Protein AF-A0A7Y7DKW9-F1 (afdb_monomer_lite)

Sequence (133 aa):
MTDPSQYTPNTSPDTPNTSPAESAAREMRDDLRTKARNTADEIKQRASGFEEEQRGHMADEVSDVSNALRKAAEEMRSGSPQERTMSQIASTLADASDSIRDKDLGEMAGGLSDFARRNPMAYLGGAALLGFA

Radius of gyration: 26.85 Å; chains: 1; bounding box: 53×64×82 Å

pLDDT: mean 84.43, std 15.19, range [45.06, 98.12]

Structure (mmCIF, N/CA/C/O backbone):
data_AF-A0A7Y7DKW9-F1
#
_entry.id   AF-A0A7Y7DKW9-F1
#
loop_
_atom_site.group_PDB
_atom_site.id
_atom_site.type_symbol
_atom_site.label_atom_id
_atom_site.label_alt_id
_atom_site.label_comp_id
_atom_site.label_asym_id
_atom_site.label_entity_id
_atom_site.label_seq_id
_atom_site.pdbx_PDB_ins_code
_atom_site.Cartn_x
_atom_site.Cartn_y
_atom_site.Cartn_z
_atom_site.occupancy
_atom_site.B_iso_or_equiv
_atom_site.auth_seq_id
_atom_site.auth_comp_id
_atom_site.auth_asym_id
_atom_site.auth_atom_id
_atom_site.pdbx_PDB_model_num
ATOM 1 N N . MET A 1 1 ? 34.615 42.009 -62.987 1.00 47.12 1 MET A N 1
ATOM 2 C CA . MET A 1 1 ? 35.037 40.848 -62.182 1.00 47.12 1 MET A CA 1
ATOM 3 C 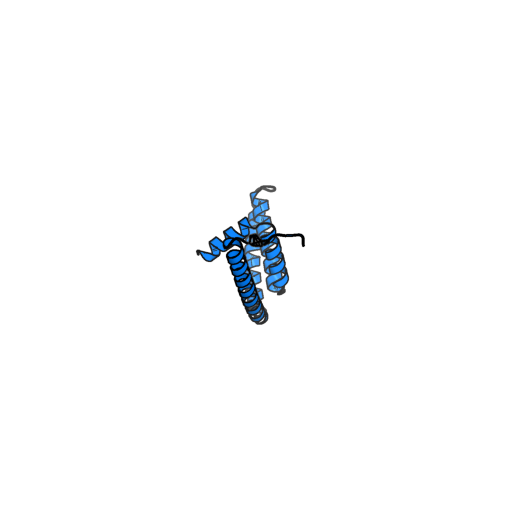C . MET A 1 1 ? 35.548 41.401 -60.848 1.00 47.12 1 MET A C 1
ATOM 5 O O . MET A 1 1 ? 36.748 41.439 -60.654 1.00 47.12 1 MET A O 1
ATOM 9 N N . THR A 1 2 ? 34.791 42.136 -60.019 1.00 45.06 2 THR A N 1
ATOM 10 C CA . THR A 1 2 ? 33.566 41.805 -59.246 1.00 45.06 2 THR A CA 1
ATOM 11 C C . THR A 1 2 ? 33.670 40.501 -58.446 1.00 45.06 2 THR A C 1
ATOM 13 O O . THR A 1 2 ? 33.277 39.473 -58.982 1.00 45.06 2 THR A O 1
ATOM 16 N N . ASP A 1 3 ? 34.219 40.635 -57.220 1.00 47.72 3 ASP A N 1
ATOM 17 C CA . ASP A 1 3 ? 33.673 40.226 -55.893 1.00 47.72 3 ASP A CA 1
ATOM 18 C C . ASP A 1 3 ? 33.362 38.724 -55.633 1.00 47.72 3 ASP A C 1
ATOM 20 O O . ASP A 1 3 ? 33.168 37.985 -56.594 1.00 47.72 3 ASP A O 1
ATOM 24 N N . PRO A 1 4 ? 33.127 38.227 -54.394 1.00 52.84 4 PRO A N 1
ATOM 25 C CA . PRO A 1 4 ? 33.597 38.597 -53.042 1.00 52.84 4 PRO A CA 1
ATOM 26 C C . PRO A 1 4 ? 34.174 37.411 -52.221 1.00 52.84 4 PRO A C 1
ATOM 28 O O . PRO A 1 4 ? 33.995 36.243 -52.547 1.00 52.84 4 PRO A O 1
ATOM 31 N N . SER A 1 5 ? 34.737 37.747 -51.056 1.00 45.81 5 SER A N 1
ATOM 32 C CA . SER A 1 5 ? 34.544 37.048 -49.769 1.00 45.81 5 SER A CA 1
ATOM 33 C C . SER A 1 5 ? 34.810 35.540 -49.680 1.00 45.81 5 SER A C 1
ATOM 35 O O . SER A 1 5 ? 33.928 34.710 -49.892 1.00 45.81 5 SER A O 1
ATOM 37 N N . GLN A 1 6 ? 35.977 35.191 -49.133 1.00 47.53 6 GLN A N 1
ATOM 38 C CA . GLN A 1 6 ? 36.113 33.952 -48.367 1.00 47.53 6 GLN A CA 1
ATOM 39 C C . GLN A 1 6 ? 35.266 34.079 -47.093 1.00 47.53 6 GLN A C 1
ATOM 41 O O . GLN A 1 6 ? 35.708 34.590 -46.065 1.00 47.53 6 GLN A O 1
ATOM 46 N N . TYR A 1 7 ? 34.008 33.661 -47.206 1.00 45.31 7 TYR A N 1
ATOM 47 C CA . TYR A 1 7 ? 33.122 33.368 -46.093 1.00 45.31 7 TYR A CA 1
ATOM 48 C C . TYR A 1 7 ? 33.717 32.174 -45.345 1.00 45.31 7 TYR A C 1
ATOM 50 O O . TYR A 1 7 ? 33.572 31.030 -45.768 1.00 45.31 7 TYR A O 1
ATOM 58 N N . THR A 1 8 ? 34.425 32.426 -44.246 1.00 54.06 8 THR A N 1
ATOM 59 C CA . THR A 1 8 ? 34.647 31.376 -43.255 1.00 54.06 8 THR A CA 1
ATOM 60 C C . THR A 1 8 ? 33.280 31.070 -42.648 1.00 54.06 8 THR A C 1
ATOM 62 O O . THR A 1 8 ? 32.688 31.982 -42.060 1.00 54.06 8 THR A O 1
ATOM 65 N N . PRO A 1 9 ? 32.750 29.843 -42.767 1.00 48.28 9 PRO A N 1
ATOM 66 C CA . PRO A 1 9 ? 31.572 29.481 -42.013 1.00 48.28 9 PRO A CA 1
ATOM 67 C C . PRO A 1 9 ? 31.971 29.543 -40.543 1.00 48.28 9 PRO A C 1
ATOM 69 O O . PRO A 1 9 ? 32.764 28.731 -40.061 1.00 48.28 9 PRO A O 1
ATOM 72 N N . ASN A 1 10 ? 31.446 30.549 -39.844 1.00 46.00 10 ASN A N 1
ATOM 73 C CA . ASN A 1 10 ? 31.343 30.535 -38.399 1.00 46.00 10 ASN A CA 1
ATOM 74 C C . ASN A 1 10 ? 30.507 29.300 -38.069 1.00 46.00 10 ASN A C 1
ATOM 76 O O . ASN A 1 10 ? 29.281 29.332 -38.127 1.00 46.00 10 ASN A O 1
ATOM 80 N N . THR A 1 11 ? 31.181 28.180 -37.833 1.00 48.25 11 THR A N 1
ATOM 81 C CA . THR A 1 11 ? 30.534 26.978 -37.332 1.00 48.25 11 THR A CA 1
ATOM 82 C C . THR A 1 11 ? 30.354 27.250 -35.853 1.00 48.25 11 THR A C 1
ATOM 84 O O . THR A 1 11 ? 31.147 26.816 -35.025 1.00 48.25 11 THR A O 1
ATOM 87 N N . SER A 1 12 ? 29.355 28.072 -35.529 1.00 50.84 12 SER A N 1
ATOM 88 C CA . SER A 1 12 ? 28.727 28.000 -34.224 1.00 50.84 12 SER A CA 1
ATOM 89 C C . SER A 1 12 ? 28.293 26.546 -34.087 1.00 50.84 12 SER A C 1
ATOM 91 O O . SER A 1 12 ? 27.497 26.086 -34.909 1.00 50.84 12 SER A O 1
ATOM 93 N N . PRO A 1 13 ? 28.853 25.769 -33.149 1.00 51.97 13 PRO A N 1
ATOM 94 C CA . PRO A 1 13 ? 28.237 24.507 -32.842 1.00 51.97 13 PRO A CA 1
ATOM 95 C C . PRO A 1 13 ? 26.904 24.881 -32.196 1.00 51.97 13 PRO A C 1
ATOM 97 O O . PRO A 1 13 ? 26.857 25.292 -31.039 1.00 51.97 13 PRO A O 1
ATOM 100 N N . ASP A 1 14 ? 25.822 24.769 -32.964 1.00 50.66 14 ASP A N 1
ATOM 101 C CA . ASP A 1 14 ? 24.492 24.515 -32.424 1.00 50.66 14 ASP A CA 1
ATOM 102 C C . ASP A 1 14 ? 24.564 23.151 -31.732 1.00 50.66 14 ASP A C 1
ATOM 104 O O . ASP A 1 14 ? 24.107 22.127 -32.236 1.00 50.66 14 ASP A O 1
ATOM 108 N N . THR A 1 15 ? 25.237 23.106 -30.582 1.00 52.97 15 THR A N 1
ATOM 109 C CA . THR A 1 15 ? 25.076 22.023 -29.631 1.00 52.97 15 THR A CA 1
ATOM 110 C C . THR A 1 15 ? 23.615 22.072 -29.218 1.00 52.97 15 THR A C 1
ATOM 112 O O . THR A 1 15 ? 23.197 23.078 -28.630 1.00 52.97 15 THR A O 1
ATOM 115 N N . PRO A 1 16 ? 22.821 21.014 -29.468 1.00 55.25 16 PRO A N 1
ATOM 116 C CA . PRO A 1 16 ? 21.621 20.825 -28.685 1.00 55.25 16 PRO A CA 1
ATOM 117 C C . PRO A 1 16 ? 22.136 20.760 -27.251 1.00 55.25 16 PRO A C 1
ATOM 119 O O . PRO A 1 16 ? 22.881 19.846 -26.898 1.00 55.25 16 PRO A O 1
ATOM 122 N N . ASN A 1 17 ? 21.852 21.794 -26.465 1.00 55.34 17 ASN A N 1
ATOM 123 C CA . ASN A 1 17 ? 22.209 21.880 -25.057 1.00 55.34 17 ASN A CA 1
ATOM 124 C C . ASN A 1 17 ? 21.382 20.849 -24.274 1.00 55.34 17 ASN A C 1
ATOM 126 O O . ASN A 1 17 ? 20.554 21.212 -23.453 1.00 55.34 17 ASN A O 1
ATOM 130 N N . THR A 1 18 ? 21.557 19.560 -24.554 1.00 60.84 18 THR A N 1
ATOM 131 C CA . THR A 1 18 ? 21.313 18.513 -23.573 1.00 60.84 18 THR A CA 1
ATOM 132 C C . THR A 1 18 ? 22.594 18.403 -22.783 1.00 60.84 18 THR A C 1
ATOM 134 O O . THR A 1 18 ? 23.607 17.893 -23.264 1.00 60.84 18 THR A O 1
ATOM 137 N N . SER A 1 19 ? 22.565 18.979 -21.590 1.00 73.62 19 SER A N 1
ATOM 138 C CA . SER A 1 19 ? 23.677 18.909 -20.654 1.00 73.62 19 SER A CA 1
ATOM 139 C C . SER A 1 19 ? 24.087 17.438 -20.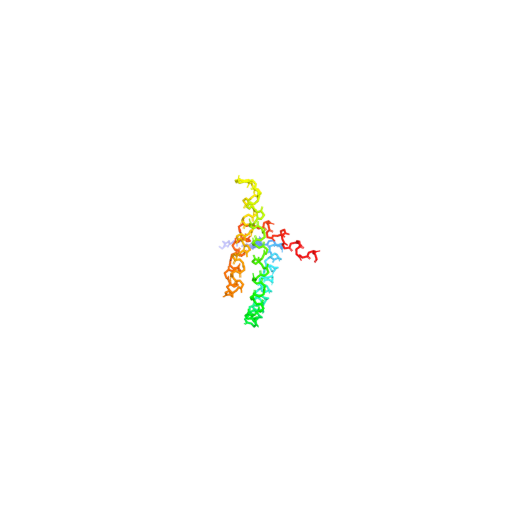442 1.00 73.62 19 SER A C 1
ATOM 141 O O . SER A 1 19 ? 23.220 16.562 -20.448 1.00 73.62 19 SER A O 1
ATOM 143 N N . PRO A 1 20 ? 25.376 17.119 -20.221 1.00 74.62 20 PRO A N 1
ATOM 144 C CA . PRO A 1 20 ? 25.813 15.752 -19.903 1.00 74.62 20 PRO A CA 1
ATOM 145 C C . PRO A 1 20 ? 24.993 15.101 -18.774 1.00 74.62 20 PRO A C 1
ATOM 147 O O . PRO A 1 20 ? 24.780 13.891 -18.766 1.00 74.62 20 PRO A O 1
ATOM 150 N N . ALA A 1 21 ? 24.472 15.927 -17.861 1.00 76.00 21 ALA A N 1
ATOM 151 C CA . ALA A 1 21 ? 23.552 15.535 -16.802 1.00 76.00 21 ALA A CA 1
ATOM 152 C C . ALA A 1 21 ? 22.187 15.037 -17.318 1.00 76.00 21 ALA A C 1
ATOM 154 O O . ALA A 1 21 ? 21.662 14.058 -16.795 1.00 76.00 21 ALA A O 1
ATOM 155 N N . GLU A 1 22 ? 21.608 15.662 -18.344 1.00 80.94 22 GLU A N 1
ATOM 156 C CA . GLU A 1 22 ? 20.347 15.210 -18.945 1.00 80.94 22 GLU A CA 1
ATOM 157 C C . GLU A 1 22 ? 20.509 13.905 -19.717 1.00 80.94 22 GLU A C 1
ATOM 159 O O . GLU A 1 22 ? 19.618 13.060 -19.661 1.00 80.94 22 GLU A O 1
ATOM 164 N N . SER A 1 23 ? 21.635 13.719 -20.407 1.00 83.31 23 SER A N 1
ATOM 165 C CA . SER A 1 23 ? 21.931 12.465 -21.107 1.00 83.31 23 SER A CA 1
ATOM 166 C C . SER A 1 23 ? 22.097 11.311 -20.118 1.00 83.31 23 SER A C 1
ATOM 168 O O . SER A 1 23 ? 21.416 10.296 -20.253 1.00 83.31 23 SER A O 1
ATOM 170 N N . ALA A 1 24 ? 22.890 11.507 -19.058 1.00 81.75 24 ALA A N 1
ATOM 171 C CA . ALA A 1 24 ? 23.055 10.517 -17.994 1.00 81.75 24 ALA A CA 1
ATOM 172 C C . ALA A 1 24 ? 21.730 10.212 -17.269 1.00 81.75 24 ALA A C 1
ATOM 174 O O . ALA A 1 24 ? 21.420 9.059 -16.975 1.00 81.75 24 ALA A O 1
ATOM 175 N N . ALA A 1 25 ? 20.903 11.233 -17.019 1.00 86.38 25 ALA A N 1
ATOM 176 C CA . ALA A 1 25 ? 19.592 11.046 -16.405 1.00 86.38 25 ALA A CA 1
ATOM 177 C C . ALA A 1 25 ? 18.611 10.282 -17.311 1.00 86.38 25 ALA A C 1
ATOM 179 O O . ALA A 1 25 ? 17.771 9.535 -16.805 1.00 86.38 25 ALA A O 1
ATOM 180 N N . ARG A 1 26 ? 18.683 10.467 -18.635 1.00 88.38 26 ARG A N 1
ATOM 181 C CA . ARG A 1 26 ? 17.860 9.730 -19.608 1.00 88.38 26 ARG A CA 1
ATOM 182 C C . ARG A 1 26 ? 18.278 8.268 -19.692 1.00 88.38 26 ARG A C 1
ATOM 184 O O . ARG A 1 26 ? 17.414 7.409 -19.566 1.00 88.38 26 ARG A O 1
ATOM 191 N N . GLU A 1 27 ? 19.574 8.001 -19.810 1.00 88.75 27 GLU A N 1
ATOM 192 C CA . GLU A 1 27 ? 20.123 6.641 -19.856 1.00 88.75 27 GLU A CA 1
ATOM 193 C C . GLU A 1 27 ? 19.766 5.856 -18.587 1.00 88.75 27 GLU A C 1
ATOM 195 O O . GLU A 1 27 ? 19.168 4.785 -18.661 1.00 88.75 27 GLU A O 1
ATOM 200 N N . MET A 1 28 ? 19.968 6.459 -17.410 1.00 88.44 28 MET A N 1
ATOM 201 C CA . MET A 1 28 ? 19.568 5.856 -16.136 1.00 88.44 28 MET A CA 1
ATOM 202 C C . MET A 1 28 ? 18.062 5.560 -16.073 1.00 88.44 28 MET A C 1
ATOM 204 O O . MET A 1 28 ? 17.648 4.525 -15.550 1.00 88.44 28 MET A O 1
ATOM 208 N N . ARG A 1 29 ? 17.214 6.459 -16.591 1.00 90.88 29 ARG A N 1
ATOM 209 C CA . ARG A 1 29 ? 15.760 6.236 -16.639 1.00 90.88 29 ARG A CA 1
ATOM 210 C C . ARG A 1 29 ? 15.387 5.088 -17.571 1.00 90.88 29 ARG A C 1
ATOM 212 O O . ARG A 1 29 ? 14.495 4.317 -17.218 1.00 90.88 29 ARG A O 1
ATOM 219 N N . ASP A 1 30 ? 16.033 4.974 -18.725 1.00 91.88 30 ASP A N 1
ATOM 220 C CA . ASP A 1 30 ? 15.751 3.919 -19.700 1.00 91.88 30 ASP A CA 1
ATOM 221 C C . ASP A 1 30 ? 16.210 2.542 -19.201 1.00 91.88 30 ASP A C 1
ATOM 223 O O . ASP A 1 30 ? 15.453 1.569 -19.308 1.00 91.88 30 ASP A O 1
ATOM 227 N N . ASP A 1 31 ? 17.368 2.470 -18.544 1.00 91.75 31 ASP A N 1
ATOM 228 C CA . ASP A 1 31 ? 17.856 1.257 -17.884 1.00 91.75 31 ASP A CA 1
ATOM 229 C C . ASP A 1 31 ? 16.929 0.814 -16.752 1.00 91.75 31 ASP A C 1
ATOM 231 O O . ASP A 1 31 ? 16.494 -0.343 -16.705 1.00 91.75 31 ASP A O 1
ATOM 235 N N . LEU A 1 32 ? 16.553 1.743 -15.865 1.00 91.19 32 LEU A N 1
ATOM 236 C CA . LEU A 1 32 ? 15.601 1.472 -14.787 1.00 91.19 32 LEU A CA 1
ATOM 237 C C . LEU A 1 32 ? 14.260 0.992 -15.338 1.00 91.19 32 LEU A C 1
ATOM 239 O O . LEU A 1 32 ? 13.679 0.046 -14.807 1.00 91.19 32 LEU A O 1
ATOM 243 N N . ARG A 1 33 ? 13.768 1.605 -16.419 1.00 90.81 33 ARG A N 1
ATOM 244 C CA . ARG A 1 33 ? 12.501 1.222 -17.048 1.00 90.81 33 ARG A CA 1
ATOM 245 C C . ARG A 1 33 ? 12.570 -0.171 -17.663 1.00 90.81 33 ARG A C 1
ATOM 247 O O . ARG A 1 33 ? 11.607 -0.927 -17.549 1.00 90.81 33 ARG A O 1
ATOM 254 N N . THR A 1 34 ? 13.678 -0.512 -18.310 1.00 92.94 34 THR A N 1
ATOM 255 C CA . THR A 1 34 ? 13.890 -1.837 -18.906 1.00 92.94 34 THR A CA 1
ATOM 256 C C . THR A 1 34 ? 13.990 -2.907 -17.825 1.00 92.94 34 THR A C 1
ATOM 258 O O . THR A 1 34 ? 13.273 -3.905 -17.882 1.00 92.94 34 THR A O 1
ATOM 261 N N . LYS A 1 35 ? 14.787 -2.660 -16.781 1.00 92.38 35 LYS A N 1
ATOM 262 C CA . LYS A 1 35 ? 14.905 -3.562 -15.631 1.00 92.38 35 LYS A CA 1
ATOM 263 C C . LYS A 1 35 ? 13.564 -3.756 -14.923 1.00 92.38 35 LYS A C 1
ATOM 265 O O . LYS A 1 35 ? 13.181 -4.890 -14.663 1.00 92.38 35 LYS A O 1
ATOM 270 N N . ALA A 1 36 ? 12.821 -2.674 -14.685 1.00 89.25 36 ALA A N 1
ATOM 271 C CA . ALA A 1 36 ? 11.506 -2.731 -14.052 1.00 89.25 36 ALA A CA 1
ATOM 272 C C . ALA A 1 36 ? 10.501 -3.570 -14.855 1.00 89.25 36 ALA A C 1
ATOM 274 O O . ALA A 1 36 ? 9.762 -4.348 -14.260 1.00 89.25 36 ALA A O 1
ATOM 275 N N . ARG A 1 37 ? 10.487 -3.452 -16.191 1.00 90.00 37 ARG A N 1
ATOM 276 C CA . ARG A 1 37 ? 9.635 -4.287 -17.056 1.00 90.00 37 ARG A CA 1
ATOM 277 C C . ARG A 1 37 ? 9.990 -5.766 -16.943 1.00 90.00 37 ARG A C 1
ATOM 279 O O . ARG A 1 37 ? 9.105 -6.564 -16.671 1.00 90.00 37 ARG A O 1
ATOM 286 N N . ASN A 1 38 ? 11.273 -6.106 -17.069 1.00 92.12 38 ASN A N 1
ATOM 287 C CA . ASN A 1 38 ? 11.729 -7.495 -16.976 1.00 92.12 38 ASN A CA 1
ATOM 288 C C . ASN A 1 38 ? 11.368 -8.116 -15.617 1.00 92.12 38 ASN A C 1
ATOM 290 O O . ASN A 1 38 ? 10.854 -9.229 -15.558 1.00 92.12 38 ASN A O 1
ATOM 294 N N . THR A 1 39 ? 11.577 -7.374 -14.524 1.00 90.88 39 THR A N 1
ATOM 295 C CA . THR A 1 39 ? 11.179 -7.807 -13.178 1.00 90.88 39 THR A CA 1
ATOM 296 C C . THR A 1 39 ? 9.661 -7.951 -13.047 1.00 90.88 39 THR A C 1
ATOM 298 O O . THR A 1 39 ? 9.190 -8.923 -12.462 1.00 90.88 39 THR A O 1
ATOM 301 N N . ALA A 1 40 ? 8.876 -7.020 -13.597 1.00 86.38 40 ALA A N 1
ATOM 302 C CA . ALA A 1 40 ? 7.418 -7.107 -13.565 1.00 86.38 40 ALA A CA 1
ATOM 303 C C . ALA A 1 40 ? 6.897 -8.343 -14.320 1.00 86.38 40 ALA A C 1
ATOM 305 O O . ALA A 1 40 ? 5.995 -9.023 -13.827 1.00 86.38 40 ALA A O 1
ATOM 306 N N . ASP A 1 41 ? 7.485 -8.669 -15.472 1.00 87.50 41 ASP A N 1
ATOM 307 C CA . ASP A 1 41 ? 7.128 -9.859 -16.249 1.00 87.50 41 ASP A CA 1
ATOM 308 C C . ASP A 1 41 ? 7.466 -11.157 -15.495 1.00 87.50 41 ASP A C 1
ATOM 310 O O . ASP A 1 41 ? 6.651 -12.081 -15.462 1.00 87.50 41 ASP A O 1
ATOM 314 N N . GLU A 1 42 ? 8.618 -11.214 -14.821 1.00 87.62 42 GLU A N 1
ATOM 315 C CA . GLU A 1 42 ? 9.011 -12.347 -13.972 1.00 87.62 42 GLU A CA 1
ATOM 316 C C . GLU A 1 42 ? 8.038 -12.548 -12.799 1.00 87.62 42 GLU A C 1
ATOM 318 O O . GLU A 1 42 ? 7.578 -13.664 -12.543 1.00 87.62 42 GLU A O 1
ATOM 323 N N . ILE A 1 43 ? 7.671 -11.463 -12.111 1.00 84.44 43 ILE A N 1
ATOM 324 C CA . ILE A 1 43 ? 6.691 -11.499 -11.017 1.00 84.44 43 ILE A CA 1
ATOM 325 C C . ILE A 1 43 ? 5.340 -11.993 -11.534 1.00 84.44 43 ILE A C 1
ATOM 327 O O . ILE A 1 43 ? 4.722 -12.851 -10.905 1.00 84.44 43 ILE A O 1
ATOM 331 N N . LYS A 1 44 ? 4.893 -11.510 -12.699 1.00 82.62 44 LYS A N 1
ATOM 332 C CA . LYS A 1 44 ? 3.624 -11.927 -13.307 1.00 82.62 44 LYS A CA 1
ATOM 333 C C . LYS A 1 44 ? 3.598 -13.427 -13.617 1.00 82.62 44 LYS A C 1
ATOM 335 O O . LYS A 1 44 ? 2.576 -14.072 -13.386 1.00 82.62 44 LYS A O 1
ATOM 340 N N . GLN A 1 45 ? 4.711 -13.989 -14.093 1.00 83.31 45 GLN A N 1
ATOM 341 C CA . GLN A 1 45 ? 4.847 -15.431 -14.341 1.00 83.31 45 GLN A CA 1
ATOM 342 C C . GLN A 1 45 ? 4.871 -16.266 -13.055 1.00 83.31 45 GLN A C 1
ATOM 344 O O . GLN A 1 45 ? 4.386 -17.392 -13.052 1.00 83.31 45 GLN A O 1
ATOM 349 N N . ARG A 1 46 ? 5.419 -15.742 -11.954 1.00 80.31 46 ARG A N 1
ATOM 350 C CA . ARG A 1 46 ? 5.396 -16.435 -10.654 1.00 80.31 46 ARG A CA 1
ATOM 351 C C . ARG A 1 46 ? 4.024 -16.359 -9.991 1.00 80.31 46 ARG A C 1
ATOM 353 O O . ARG A 1 46 ? 3.543 -17.352 -9.456 1.00 80.31 46 ARG A O 1
ATOM 360 N N . ALA A 1 47 ? 3.374 -15.201 -10.066 1.00 77.81 47 ALA A N 1
ATOM 361 C CA . ALA A 1 47 ? 2.064 -14.962 -9.469 1.00 77.81 47 ALA A CA 1
ATOM 362 C C . ALA A 1 47 ? 0.960 -15.836 -10.085 1.00 77.81 47 ALA A C 1
ATOM 364 O O . ALA A 1 47 ? 0.024 -16.231 -9.383 1.00 77.81 47 ALA A O 1
ATOM 365 N N . SER A 1 48 ? 1.069 -16.183 -11.373 1.00 75.44 48 SER A N 1
ATOM 366 C CA . SER A 1 48 ? 0.145 -17.123 -12.017 1.00 75.44 48 SER A CA 1
ATOM 367 C C . SER A 1 48 ? 0.236 -18.538 -11.430 1.00 75.44 48 SER A C 1
ATOM 369 O O . SER A 1 48 ? -0.786 -19.218 -11.374 1.00 75.44 48 SER A O 1
ATOM 371 N N . GLY A 1 49 ? 1.413 -18.943 -10.937 1.00 73.38 49 GLY A N 1
ATOM 372 C CA . GLY A 1 49 ? 1.657 -20.224 -10.264 1.00 73.38 49 GLY A CA 1
ATOM 373 C C . GLY A 1 49 ? 1.335 -20.246 -8.767 1.00 73.38 49 GLY A C 1
ATOM 374 O O . GLY A 1 49 ? 1.469 -21.289 -8.140 1.00 73.38 49 GLY A O 1
ATOM 375 N N . PHE A 1 50 ? 0.914 -19.121 -8.183 1.00 80.38 50 PHE A N 1
ATOM 376 C CA . PHE A 1 50 ? 0.521 -19.063 -6.775 1.00 80.38 50 PHE A CA 1
ATOM 377 C C . PHE A 1 50 ? -0.809 -19.826 -6.575 1.00 80.38 50 PHE A C 1
ATOM 379 O O . PHE A 1 50 ? -1.731 -19.708 -7.393 1.00 80.38 50 PHE A O 1
ATOM 386 N N . GLU A 1 51 ? -0.918 -20.650 -5.539 1.00 85.00 51 GLU A N 1
ATOM 387 C CA . GLU A 1 51 ? -2.061 -21.559 -5.333 1.00 85.00 51 GLU A CA 1
ATOM 388 C C . GLU A 1 51 ? -3.238 -20.852 -4.641 1.00 85.00 51 GLU A C 1
ATOM 390 O O . GLU A 1 51 ? -3.055 -19.830 -3.985 1.00 85.00 51 GLU A O 1
ATOM 395 N N . GLU A 1 52 ? -4.464 -21.357 -4.808 1.00 85.50 52 GLU A N 1
ATOM 396 C CA . GLU A 1 52 ? -5.673 -20.776 -4.188 1.00 85.50 52 GLU A CA 1
ATOM 397 C C . GLU A 1 52 ? -5.612 -20.805 -2.655 1.00 85.50 52 GLU A C 1
ATOM 399 O O . GLU A 1 52 ? -5.909 -19.803 -2.012 1.00 85.50 52 GLU A O 1
ATOM 404 N N . GLU A 1 53 ? -5.126 -21.904 -2.076 1.00 88.75 53 GLU A N 1
ATOM 405 C CA . GLU A 1 53 ? -4.974 -22.068 -0.626 1.00 88.75 53 GLU A CA 1
ATOM 406 C C . GLU A 1 53 ? -4.000 -21.037 -0.035 1.00 88.75 53 GLU A C 1
ATOM 408 O O . GLU A 1 53 ? -4.324 -20.349 0.932 1.00 88.75 53 GLU A O 1
ATOM 413 N N . GLN A 1 54 ? -2.843 -20.837 -0.676 1.00 90.12 54 GLN A N 1
ATOM 414 C CA . GLN A 1 54 ? -1.854 -19.844 -0.240 1.00 90.12 54 GLN A CA 1
ATOM 415 C C . GLN A 1 54 ? -2.408 -18.414 -0.310 1.00 90.12 54 GLN A C 1
ATOM 417 O O . GLN A 1 54 ? -2.128 -17.602 0.570 1.00 90.12 54 GLN A O 1
ATOM 422 N N . ARG A 1 55 ? -3.228 -18.099 -1.325 1.00 89.06 55 ARG A N 1
ATOM 423 C CA . ARG A 1 55 ? -3.927 -16.804 -1.405 1.00 89.06 55 ARG A CA 1
ATOM 424 C C . ARG A 1 55 ? -4.941 -16.645 -0.290 1.00 89.06 55 ARG A C 1
ATOM 426 O O . ARG A 1 55 ? -4.958 -15.591 0.333 1.00 89.06 55 ARG A O 1
ATOM 433 N N . GLY A 1 56 ? -5.751 -17.674 -0.047 1.00 92.12 56 GLY A N 1
ATOM 434 C CA . GLY A 1 56 ? -6.764 -17.678 1.005 1.00 92.12 56 GLY A CA 1
ATOM 435 C C . GLY A 1 56 ? -6.151 -17.372 2.366 1.00 92.12 56 GLY A C 1
ATOM 436 O O . GLY A 1 56 ? -6.565 -16.416 3.010 1.00 92.12 56 GLY A O 1
ATOM 437 N N . HIS A 1 57 ? -5.082 -18.084 2.733 1.00 94.25 57 HIS A N 1
ATOM 438 C CA . HIS A 1 57 ? -4.374 -17.844 3.990 1.00 94.25 57 HIS A CA 1
ATOM 439 C C . HIS A 1 57 ? -3.862 -16.406 4.125 1.00 94.25 57 HIS A C 1
ATOM 441 O O . HIS A 1 57 ? -4.074 -15.775 5.156 1.00 94.25 57 HIS A O 1
ATOM 447 N N . MET A 1 58 ? -3.232 -15.859 3.082 1.00 92.69 58 MET A N 1
ATOM 448 C CA . MET A 1 58 ? -2.730 -14.481 3.131 1.00 92.69 58 MET A CA 1
ATOM 449 C C . MET A 1 58 ? -3.855 -13.446 3.176 1.00 92.69 58 MET A C 1
ATOM 451 O O . MET A 1 58 ? -3.757 -12.455 3.897 1.00 92.69 58 MET A O 1
ATOM 455 N N . ALA A 1 59 ? -4.931 -13.665 2.421 1.00 94.88 59 ALA A N 1
ATOM 456 C CA . ALA A 1 59 ? -6.101 -12.800 2.456 1.00 94.88 59 ALA A CA 1
ATOM 457 C C . ALA A 1 59 ? -6.751 -12.804 3.848 1.00 94.88 59 ALA A C 1
ATOM 459 O O . ALA A 1 59 ? -7.138 -11.750 4.345 1.00 94.88 59 ALA A O 1
ATOM 460 N N . ASP A 1 60 ? -6.821 -13.961 4.503 1.00 96.31 60 ASP A N 1
ATOM 461 C CA . ASP A 1 60 ? -7.400 -14.092 5.840 1.00 96.31 60 ASP A CA 1
ATOM 462 C C . ASP A 1 60 ? -6.547 -13.385 6.900 1.00 96.31 60 ASP A C 1
ATOM 464 O O . ASP A 1 60 ? -7.089 -12.615 7.690 1.00 96.31 60 ASP A O 1
ATOM 468 N N . GLU A 1 61 ? -5.216 -13.518 6.858 1.00 97.25 61 GLU A N 1
ATOM 469 C CA . GLU A 1 61 ? -4.319 -12.769 7.752 1.00 97.25 61 GLU A CA 1
ATOM 470 C C . GLU A 1 61 ? -4.505 -11.249 7.612 1.00 97.25 61 GLU A C 1
ATOM 472 O O . GLU A 1 61 ? -4.607 -10.521 8.604 1.00 97.25 61 GLU A O 1
ATOM 477 N N . VAL A 1 62 ? -4.588 -10.751 6.374 1.00 96.69 62 VAL A N 1
ATOM 478 C CA . VAL A 1 62 ? -4.812 -9.323 6.107 1.00 96.69 62 VAL A CA 1
ATOM 479 C C . VAL A 1 62 ? -6.210 -8.890 6.568 1.00 96.69 62 VAL A C 1
ATOM 481 O O . VAL A 1 62 ? -6.359 -7.809 7.150 1.00 96.69 62 VAL A O 1
ATOM 484 N N . SER A 1 63 ? -7.228 -9.729 6.360 1.00 97.44 63 SER A N 1
ATOM 485 C CA . SER A 1 63 ? -8.594 -9.476 6.826 1.00 97.44 63 SER A CA 1
ATOM 486 C C . SER A 1 63 ? -8.695 -9.467 8.353 1.00 97.44 63 SER A C 1
ATOM 488 O O . SER A 1 63 ? -9.474 -8.697 8.912 1.00 97.44 63 SER A O 1
ATOM 490 N N . ASP A 1 64 ? -7.926 -10.287 9.060 1.00 98.12 64 ASP A N 1
ATOM 491 C CA . ASP A 1 64 ? -7.921 -10.298 10.522 1.00 98.12 64 ASP A CA 1
ATOM 492 C C . ASP A 1 64 ? -7.343 -9.000 11.084 1.00 98.12 64 ASP A C 1
ATOM 494 O O . ASP A 1 64 ? -7.908 -8.406 12.011 1.00 98.12 64 ASP A O 1
ATOM 498 N N . VAL A 1 65 ? -6.265 -8.499 10.473 1.00 98.12 65 VAL A N 1
ATOM 499 C CA . VAL A 1 65 ? -5.712 -7.186 10.813 1.00 98.12 65 VAL A CA 1
ATOM 500 C C . VAL A 1 65 ? -6.734 -6.089 10.516 1.00 98.12 65 VAL A C 1
ATOM 502 O O . VAL A 1 65 ? -6.980 -5.246 11.378 1.00 98.12 65 VAL A O 1
ATOM 505 N N . SER A 1 66 ? -7.375 -6.102 9.343 1.00 98.00 66 SER A N 1
ATOM 506 C CA . SER A 1 66 ? -8.382 -5.094 8.982 1.00 98.00 66 SER A CA 1
ATOM 507 C C . SER A 1 66 ? -9.545 -5.064 9.984 1.00 98.00 66 SER A C 1
ATOM 509 O O . SER A 1 66 ? -9.924 -3.992 10.464 1.00 98.00 66 SER A O 1
ATOM 511 N N . ASN A 1 67 ? -10.035 -6.237 10.391 1.00 98.12 67 ASN A N 1
ATOM 512 C CA . ASN A 1 67 ? -11.083 -6.399 11.393 1.00 98.12 67 ASN A CA 1
ATOM 513 C C . ASN A 1 67 ? -10.648 -5.887 12.771 1.00 98.12 67 ASN A C 1
ATOM 515 O O . ASN A 1 67 ? -11.423 -5.212 13.453 1.00 98.12 67 ASN A O 1
ATOM 519 N N . ALA A 1 68 ? -9.414 -6.172 13.193 1.00 98.12 68 ALA A N 1
ATOM 520 C CA . ALA A 1 68 ? -8.874 -5.668 14.453 1.00 98.12 68 ALA A CA 1
ATOM 521 C C . ALA A 1 68 ? -8.767 -4.134 14.454 1.00 98.12 68 ALA A C 1
ATOM 523 O O . ALA A 1 68 ? -9.152 -3.490 15.431 1.00 98.12 68 ALA A O 1
ATOM 524 N N . LEU A 1 69 ? -8.306 -3.537 13.350 1.00 97.81 69 LEU A N 1
ATOM 525 C CA . LEU A 1 69 ? -8.229 -2.083 13.210 1.00 97.81 69 LEU A CA 1
ATOM 526 C C . LEU A 1 69 ? -9.619 -1.437 13.171 1.00 97.81 69 LEU A C 1
ATOM 528 O O . LEU A 1 69 ? -9.818 -0.403 13.806 1.00 97.81 69 LEU A O 1
ATOM 532 N N . ARG A 1 70 ? -10.591 -2.044 12.476 1.00 96.62 70 ARG A N 1
ATOM 533 C CA . ARG A 1 70 ? -11.984 -1.571 12.451 1.00 96.62 70 ARG A CA 1
ATOM 534 C C . ARG A 1 70 ? -12.572 -1.548 13.861 1.00 96.62 70 ARG A C 1
ATOM 536 O O . ARG A 1 70 ? -13.062 -0.505 14.277 1.00 96.62 70 ARG A O 1
ATOM 543 N N . LYS A 1 71 ? -12.438 -2.643 14.617 1.00 97.31 71 LYS A N 1
ATOM 544 C CA . LYS A 1 71 ? -12.874 -2.714 16.022 1.00 97.31 71 LYS A CA 1
ATOM 545 C C . LYS A 1 71 ? -12.196 -1.646 16.876 1.00 97.31 71 LYS A C 1
ATOM 547 O O . LYS A 1 71 ? -12.854 -0.941 17.627 1.00 97.31 71 LYS A O 1
ATOM 552 N N . ALA A 1 72 ? -10.883 -1.473 16.728 1.00 96.50 72 ALA A N 1
ATOM 553 C CA . ALA A 1 72 ? -10.160 -0.429 17.448 1.00 96.50 72 ALA A CA 1
ATOM 554 C C . ALA A 1 72 ? -10.660 0.983 17.097 1.00 96.50 72 ALA A C 1
ATOM 556 O O . ALA A 1 72 ? -10.697 1.843 17.972 1.00 96.50 72 ALA A O 1
ATOM 557 N N . ALA A 1 73 ? -11.051 1.231 15.843 1.00 96.56 73 ALA A N 1
ATOM 558 C CA . ALA A 1 73 ? -11.653 2.495 15.432 1.00 96.56 73 ALA A CA 1
ATOM 559 C C . ALA A 1 73 ? -13.039 2.702 16.062 1.00 96.56 73 ALA A C 1
ATOM 561 O O . ALA A 1 73 ? -13.324 3.797 16.534 1.00 96.56 73 ALA A O 1
ATOM 562 N N . GLU A 1 74 ? -13.868 1.658 16.114 1.00 95.12 74 GLU A N 1
ATOM 563 C CA . GLU A 1 74 ? -15.204 1.689 16.731 1.00 95.12 74 GLU A CA 1
ATOM 564 C C . GLU A 1 74 ? -15.152 1.982 18.240 1.00 95.12 74 GLU A C 1
ATOM 566 O O . GLU A 1 74 ? -16.036 2.652 18.768 1.00 95.12 74 GLU A O 1
ATOM 571 N N . GLU A 1 75 ? -14.089 1.546 18.919 1.00 95.88 75 GLU A N 1
ATOM 572 C CA . GLU A 1 75 ? -13.828 1.849 20.334 1.00 95.88 75 GLU A CA 1
ATOM 573 C C . GLU A 1 75 ? -13.291 3.279 20.563 1.00 95.88 75 GLU A C 1
ATOM 575 O O . GLU A 1 75 ? -13.252 3.775 21.693 1.00 95.88 75 GLU A O 1
ATOM 580 N N . MET A 1 76 ? -12.852 3.980 19.510 1.00 95.56 76 MET A N 1
ATOM 581 C CA . MET A 1 76 ? -12.397 5.367 19.621 1.00 95.56 76 MET A CA 1
ATOM 582 C C . MET A 1 76 ? -13.569 6.348 19.691 1.00 95.56 76 MET A C 1
ATOM 584 O O . MET A 1 76 ? -14.721 6.059 19.375 1.00 95.56 76 MET A O 1
ATOM 588 N N . ARG A 1 77 ? -13.266 7.591 20.087 1.00 94.62 77 ARG A N 1
ATOM 589 C CA . ARG A 1 77 ? -14.267 8.657 20.081 1.00 94.62 77 ARG A CA 1
ATOM 590 C C . ARG A 1 77 ? -14.784 8.881 18.660 1.00 94.62 77 ARG A C 1
ATOM 592 O O . ARG A 1 77 ? -14.014 9.280 17.782 1.00 94.62 77 ARG A O 1
ATOM 599 N N . SER A 1 78 ? -16.092 8.714 18.486 1.00 93.81 78 SER A N 1
ATOM 600 C CA . SER A 1 78 ? -16.755 8.925 17.201 1.00 93.81 78 SER A CA 1
ATOM 601 C C . SER A 1 78 ? -16.485 10.323 16.635 1.00 93.81 78 SER A C 1
ATOM 603 O O . SER A 1 78 ? -16.525 11.337 17.341 1.00 93.81 78 SER A O 1
ATOM 605 N N . GLY A 1 79 ? -16.169 10.359 15.347 1.00 92.25 79 GLY A N 1
ATOM 606 C CA . GLY A 1 79 ? -15.781 11.527 14.575 1.00 92.25 79 GLY A CA 1
ATOM 607 C C . GLY A 1 79 ? -14.323 11.959 14.744 1.00 92.25 79 GLY A C 1
ATOM 608 O O . GLY A 1 79 ? -13.924 12.917 14.070 1.00 92.25 79 GLY A O 1
ATOM 609 N N . SER A 1 80 ? -13.536 11.311 15.613 1.00 96.62 80 SER A N 1
ATOM 610 C CA . SER A 1 80 ? -12.156 11.720 15.893 1.00 96.62 80 SER A CA 1
ATOM 611 C C . SER A 1 80 ? -11.222 11.488 14.695 1.00 96.62 80 SER A C 1
ATOM 613 O O . SER A 1 80 ? -11.430 10.568 13.902 1.00 96.62 80 SER A O 1
ATOM 615 N N . PRO A 1 81 ? -10.158 12.297 14.537 1.00 95.88 81 PRO A N 1
ATOM 616 C CA . PRO A 1 81 ? -9.167 12.075 13.483 1.00 95.88 81 PRO A CA 1
ATOM 617 C C . PRO A 1 81 ? -8.549 10.668 13.514 1.00 95.88 81 PRO A C 1
ATOM 619 O O . PRO A 1 81 ? -8.264 10.094 12.463 1.00 95.88 81 PRO A O 1
ATOM 622 N N . GLN A 1 82 ? -8.365 10.106 14.710 1.00 95.62 82 GLN A N 1
ATOM 623 C CA . GLN A 1 82 ? -7.798 8.776 14.916 1.00 95.62 82 GLN A CA 1
ATOM 624 C C . GLN A 1 82 ? -8.752 7.675 14.442 1.00 95.62 82 GLN A C 1
ATOM 626 O O . GLN A 1 82 ? -8.323 6.817 13.675 1.00 95.62 82 GLN A O 1
ATOM 631 N N . GLU A 1 83 ? -10.038 7.746 14.805 1.00 96.56 83 GLU A N 1
ATOM 632 C CA . GLU A 1 83 ? -11.078 6.823 14.319 1.00 96.56 83 GLU A CA 1
ATOM 633 C C . GLU A 1 83 ? -11.111 6.807 12.785 1.00 96.56 83 GLU A C 1
ATOM 635 O O . GLU A 1 83 ? -11.087 5.739 12.173 1.00 96.56 83 GLU A O 1
ATOM 640 N N . ARG A 1 84 ? -11.105 7.986 12.147 1.00 95.94 84 ARG A N 1
ATOM 641 C CA . ARG A 1 84 ? -11.121 8.099 10.679 1.00 95.94 84 ARG A CA 1
ATOM 642 C C . ARG A 1 84 ? -9.885 7.483 10.041 1.00 95.94 84 ARG A C 1
ATOM 644 O O . ARG A 1 84 ? -10.006 6.748 9.067 1.00 95.94 84 ARG A O 1
ATOM 651 N N . THR A 1 85 ? -8.709 7.772 10.598 1.00 95.25 85 THR A N 1
ATOM 652 C CA . THR A 1 85 ? -7.436 7.244 10.089 1.00 95.25 85 THR A CA 1
ATOM 653 C C . THR A 1 85 ? -7.410 5.723 10.202 1.00 95.25 85 THR A C 1
ATOM 655 O O . THR A 1 85 ? -7.130 5.035 9.225 1.00 95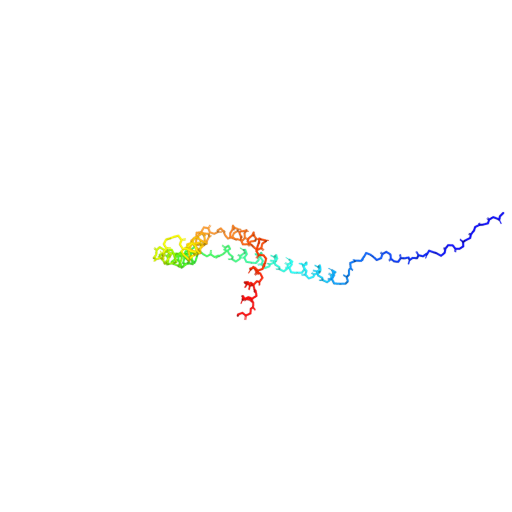.25 85 THR A O 1
ATOM 658 N N . MET A 1 86 ? -7.775 5.189 11.368 1.00 95.50 86 MET A N 1
ATOM 659 C CA . MET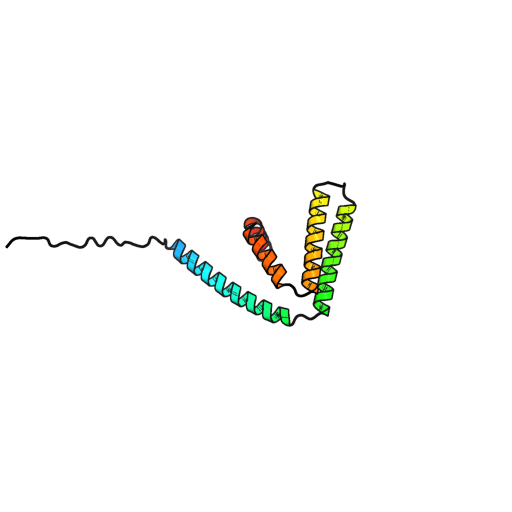 A 1 86 ? -7.816 3.751 11.619 1.00 95.50 86 MET A CA 1
ATOM 660 C C . MET A 1 86 ? -8.844 3.052 10.722 1.00 95.50 86 MET A C 1
ATOM 662 O O . MET A 1 86 ? -8.545 2.028 10.113 1.00 95.50 86 MET A O 1
ATOM 666 N N . SER A 1 87 ? -10.024 3.656 10.560 1.00 95.94 87 SER A N 1
ATOM 667 C CA . SER A 1 87 ? -11.073 3.172 9.659 1.00 95.94 87 SER A CA 1
ATOM 668 C C . SER A 1 87 ? -10.632 3.153 8.199 1.00 95.94 87 SER A C 1
ATOM 670 O O . SER A 1 87 ? -10.994 2.232 7.470 1.00 95.94 87 SER A O 1
ATOM 672 N N . GLN A 1 88 ? -9.860 4.149 7.764 1.00 95.69 88 GLN A N 1
ATOM 673 C CA . GLN A 1 88 ? -9.339 4.219 6.403 1.00 95.69 88 GLN A CA 1
ATOM 674 C C . GLN A 1 88 ? -8.278 3.144 6.146 1.00 95.69 88 GLN A C 1
ATOM 676 O O . GLN A 1 88 ? -8.288 2.516 5.086 1.00 95.69 88 GLN A O 1
ATOM 681 N N . ILE A 1 89 ? -7.396 2.899 7.118 1.00 95.44 89 ILE A N 1
ATOM 682 C CA . ILE A 1 89 ? -6.407 1.817 7.034 1.00 95.44 89 ILE A CA 1
ATOM 683 C C . ILE A 1 89 ? -7.129 0.467 6.999 1.00 95.44 89 ILE A C 1
ATOM 685 O O . ILE A 1 89 ? -6.848 -0.342 6.122 1.00 95.44 89 ILE A O 1
ATOM 689 N N . ALA A 1 90 ? -8.105 0.252 7.888 1.00 97.06 90 ALA A N 1
ATOM 690 C CA . ALA A 1 90 ? -8.915 -0.963 7.910 1.00 97.06 90 ALA A CA 1
ATOM 691 C C . ALA A 1 90 ? -9.601 -1.221 6.560 1.00 97.06 90 ALA A C 1
ATOM 693 O O . ALA A 1 90 ? -9.507 -2.325 6.038 1.00 97.06 90 ALA A O 1
ATOM 694 N N . SER A 1 91 ? -10.229 -0.205 5.955 1.00 95.44 91 SER A N 1
ATOM 695 C CA . SER A 1 91 ? -10.842 -0.353 4.628 1.00 95.44 91 SER A CA 1
ATOM 696 C C . SER A 1 91 ? -9.811 -0.706 3.553 1.00 95.44 91 SER A C 1
ATOM 698 O O . SER A 1 91 ? -10.025 -1.644 2.802 1.00 95.44 91 SER A O 1
ATOM 700 N N . THR A 1 92 ? -8.655 -0.035 3.546 1.00 92.25 92 THR A N 1
ATOM 701 C CA . THR A 1 92 ? -7.574 -0.338 2.588 1.00 92.25 92 THR A CA 1
ATOM 702 C C . THR A 1 92 ? -7.086 -1.784 2.706 1.00 92.25 92 THR A C 1
ATOM 704 O O . THR A 1 92 ? -6.806 -2.428 1.700 1.00 92.25 92 THR A O 1
ATOM 707 N N . LEU A 1 93 ? -6.966 -2.304 3.931 1.00 95.19 93 LEU A N 1
ATOM 708 C CA . LEU A 1 93 ? -6.556 -3.690 4.158 1.00 95.19 93 LEU A CA 1
ATOM 709 C C . LEU A 1 93 ? -7.652 -4.686 3.763 1.00 95.19 93 LEU A C 1
ATOM 711 O O . LEU A 1 93 ? -7.332 -5.733 3.213 1.00 95.19 93 LEU A O 1
ATOM 715 N N . ALA A 1 94 ? -8.926 -4.362 3.995 1.00 94.88 94 ALA A N 1
ATOM 716 C CA . ALA A 1 94 ? -10.042 -5.190 3.541 1.00 94.88 94 ALA A CA 1
ATOM 717 C C . ALA A 1 94 ? -10.051 -5.313 2.006 1.00 94.88 94 ALA A C 1
ATOM 719 O O . ALA A 1 94 ? -9.985 -6.428 1.491 1.00 94.88 94 ALA A O 1
ATOM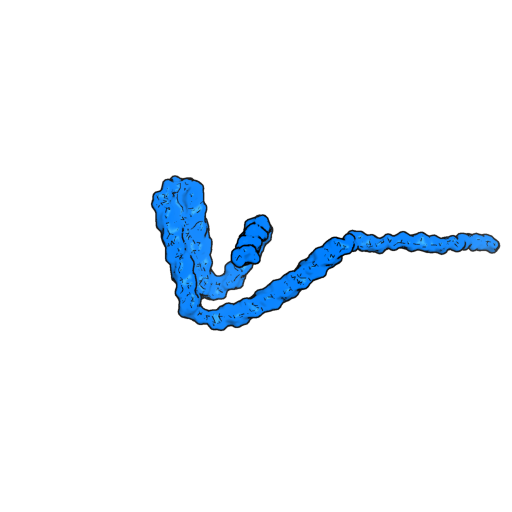 720 N N . ASP A 1 95 ? -9.978 -4.186 1.291 1.00 91.56 95 ASP A N 1
ATOM 721 C CA . ASP A 1 95 ? -9.903 -4.160 -0.178 1.00 91.56 95 ASP A CA 1
ATOM 722 C C . ASP A 1 95 ? -8.689 -4.954 -0.694 1.00 91.56 95 ASP A C 1
ATOM 724 O O . ASP A 1 95 ? -8.750 -5.657 -1.709 1.00 91.56 95 ASP A O 1
ATOM 728 N N . ALA A 1 96 ? -7.565 -4.874 0.028 1.00 91.25 96 ALA A N 1
ATOM 729 C CA . ALA A 1 96 ? -6.374 -5.632 -0.313 1.00 91.25 96 ALA A CA 1
ATOM 730 C C . ALA A 1 96 ? -6.564 -7.144 -0.121 1.00 91.25 96 ALA A C 1
ATOM 732 O O . ALA A 1 96 ? -6.110 -7.919 -0.962 1.00 91.25 96 ALA A O 1
ATOM 733 N N . SER A 1 97 ? -7.236 -7.566 0.954 1.00 94.44 97 SER A N 1
ATOM 734 C CA . SER A 1 97 ? -7.536 -8.981 1.193 1.00 94.44 97 SER A CA 1
ATOM 735 C C . SER A 1 97 ? -8.440 -9.572 0.110 1.00 94.44 97 SER A C 1
ATOM 737 O O . SER A 1 97 ? -8.154 -10.663 -0.383 1.00 94.44 97 SER A O 1
ATOM 739 N N . ASP A 1 98 ? -9.455 -8.825 -0.332 1.00 91.81 98 ASP A N 1
ATOM 740 C CA . ASP A 1 98 ? -10.355 -9.247 -1.408 1.00 91.81 98 ASP A CA 1
ATOM 741 C C . ASP A 1 98 ? -9.595 -9.368 -2.735 1.00 91.81 98 ASP A C 1
ATOM 743 O O . ASP A 1 98 ? -9.654 -10.400 -3.402 1.00 91.81 98 ASP A O 1
ATOM 747 N N . SER A 1 99 ? -8.743 -8.388 -3.051 1.00 90.00 99 SER A N 1
ATOM 748 C CA . SER A 1 99 ? -7.908 -8.426 -4.261 1.00 90.00 99 SER A CA 1
ATOM 749 C C . SER A 1 99 ? -6.935 -9.617 -4.291 1.00 90.00 99 SER A C 1
ATOM 751 O O . SER A 1 99 ? -6.667 -10.189 -5.351 1.00 90.00 99 SER A O 1
ATOM 753 N N . ILE A 1 100 ? -6.378 -10.006 -3.135 1.00 90.19 100 ILE A N 1
ATOM 754 C CA . ILE A 1 100 ? -5.497 -11.181 -3.016 1.00 90.19 100 ILE A CA 1
ATOM 755 C C . ILE A 1 100 ? -6.286 -12.466 -3.280 1.00 90.19 100 ILE A C 1
ATOM 757 O O . ILE A 1 100 ? -5.796 -13.351 -3.991 1.00 90.19 100 ILE A O 1
ATOM 761 N N . ARG A 1 101 ? -7.497 -12.557 -2.724 1.00 90.12 101 ARG A N 1
ATOM 762 C CA . ARG A 1 101 ? -8.395 -13.707 -2.856 1.00 90.12 101 ARG A CA 1
ATOM 763 C C . ARG A 1 101 ? -8.838 -13.911 -4.303 1.00 90.12 101 ARG A C 1
ATOM 765 O O . ARG A 1 101 ? -8.718 -15.021 -4.820 1.00 90.12 101 ARG A O 1
ATOM 772 N N . ASP A 1 102 ? -9.212 -12.825 -4.973 1.00 88.62 102 ASP A N 1
ATOM 773 C CA . ASP A 1 102 ? -9.762 -12.844 -6.333 1.00 88.62 102 ASP A CA 1
ATOM 774 C C . ASP A 1 102 ? -8.688 -12.818 -7.436 1.00 88.62 102 ASP A C 1
ATOM 776 O O . ASP A 1 102 ? -8.986 -12.961 -8.620 1.00 88.62 102 ASP A O 1
ATOM 780 N N . LYS A 1 103 ? -7.401 -12.758 -7.056 1.00 82.25 103 LYS A N 1
ATOM 781 C CA . LYS A 1 103 ? -6.233 -12.715 -7.963 1.00 82.25 103 LYS A CA 1
ATOM 782 C C . LYS A 1 103 ? -6.136 -11.427 -8.784 1.00 82.25 103 LYS A C 1
ATOM 784 O O . LYS A 1 103 ? -5.393 -11.389 -9.771 1.00 82.25 103 LYS A O 1
ATOM 789 N N . ASP A 1 104 ? -6.761 -10.352 -8.326 1.00 83.44 104 ASP A N 1
ATOM 790 C CA . ASP A 1 104 ? -6.802 -9.056 -9.007 1.00 83.44 104 ASP A CA 1
ATOM 791 C C . ASP A 1 104 ? -5.591 -8.170 -8.677 1.00 83.44 104 ASP A C 1
ATOM 793 O O . ASP A 1 104 ? -5.655 -6.956 -8.480 1.00 83.44 104 ASP A O 1
ATOM 797 N N . LEU A 1 105 ? -4.403 -8.779 -8.718 1.00 75.62 105 LEU A N 1
ATOM 798 C CA . LEU A 1 105 ? -3.126 -8.093 -8.495 1.00 75.62 105 LEU A CA 1
ATOM 799 C C . LEU A 1 105 ? -2.862 -6.987 -9.531 1.00 75.62 105 LEU A C 1
ATOM 801 O O . LEU A 1 105 ? -2.111 -6.048 -9.268 1.00 75.62 105 LEU A O 1
ATOM 805 N N . GLY A 1 106 ? -3.462 -7.096 -10.721 1.00 77.75 106 GLY A N 1
ATOM 806 C CA . GLY A 1 106 ? -3.388 -6.064 -11.755 1.00 77.75 106 GLY A CA 1
ATOM 807 C C . GLY A 1 106 ? -4.091 -4.770 -11.342 1.00 77.75 106 GLY A C 1
ATOM 808 O O . GLY A 1 106 ? -3.569 -3.685 -11.605 1.00 77.75 106 GLY A O 1
ATOM 809 N N . GLU A 1 107 ? -5.225 -4.881 -10.650 1.00 80.12 107 GLU A N 1
ATOM 810 C CA . GLU A 1 107 ? -5.961 -3.737 -10.115 1.00 80.12 107 GLU A CA 1
ATOM 811 C C . GLU A 1 107 ? -5.210 -3.114 -8.935 1.00 80.12 107 GLU A C 1
ATOM 813 O O . GLU A 1 107 ? -4.998 -1.899 -8.920 1.00 80.12 107 GLU A O 1
ATOM 818 N N . MET A 1 108 ? -4.658 -3.940 -8.035 1.00 79.06 108 MET A N 1
ATOM 819 C CA . MET A 1 108 ? -3.779 -3.466 -6.956 1.00 79.06 108 MET A CA 1
ATOM 820 C C . MET A 1 108 ? -2.562 -2.704 -7.496 1.00 79.06 108 MET A C 1
ATOM 822 O O . MET A 1 108 ? -2.224 -1.625 -7.006 1.00 79.06 108 MET A O 1
ATOM 826 N N . ALA A 1 109 ? -1.900 -3.236 -8.529 1.00 82.81 109 ALA A N 1
ATOM 827 C CA . ALA A 1 109 ? -0.748 -2.590 -9.153 1.00 82.81 109 ALA A CA 1
ATOM 828 C C . ALA A 1 109 ? -1.133 -1.269 -9.840 1.00 82.81 109 ALA A C 1
ATOM 830 O O . ALA A 1 109 ? -0.384 -0.290 -9.764 1.00 82.81 109 ALA A O 1
ATOM 831 N N . GLY A 1 110 ? -2.305 -1.224 -10.480 1.00 85.69 110 GLY A N 1
ATOM 832 C CA . GLY A 1 110 ? -2.876 -0.003 -11.046 1.00 85.69 110 GLY A CA 1
ATOM 833 C C . GLY A 1 110 ? -3.117 1.060 -9.974 1.00 85.69 110 GLY A C 1
ATOM 834 O O . GLY A 1 110 ? -2.621 2.181 -10.100 1.00 85.69 110 GLY A O 1
ATOM 835 N N . GLY A 1 111 ? -3.783 0.683 -8.880 1.00 86.00 111 GLY A N 1
ATOM 836 C CA . GLY A 1 111 ? -4.049 1.557 -7.737 1.00 86.00 111 GLY A CA 1
ATOM 837 C C . GLY A 1 111 ? -2.772 2.078 -7.076 1.00 86.00 111 GLY A C 1
ATOM 838 O O . GLY A 1 111 ? -2.659 3.273 -6.796 1.00 86.00 111 GLY A O 1
ATOM 839 N N . LEU A 1 112 ? -1.762 1.220 -6.908 1.00 86.75 112 LEU A N 1
ATOM 840 C CA . LEU A 1 112 ? -0.456 1.622 -6.384 1.00 86.75 112 LEU A CA 1
ATOM 841 C C . LEU A 1 112 ? 0.270 2.590 -7.331 1.00 86.75 112 LEU A C 1
ATOM 843 O O . LEU A 1 112 ? 0.879 3.556 -6.867 1.00 86.75 112 LEU A O 1
ATOM 847 N N . SER A 1 113 ? 0.190 2.374 -8.650 1.00 88.56 113 SER A N 1
ATOM 848 C CA . SER A 1 113 ? 0.766 3.293 -9.642 1.00 88.56 113 SER A CA 1
ATOM 849 C C . SER A 1 113 ? 0.112 4.671 -9.569 1.00 88.56 113 SER A C 1
ATOM 851 O O . SER A 1 113 ? 0.809 5.689 -9.556 1.00 88.56 113 SER A O 1
ATOM 853 N N . ASP A 1 114 ? -1.213 4.715 -9.462 1.00 92.75 114 ASP A N 1
ATOM 854 C CA . ASP A 1 114 ? -1.964 5.959 -9.319 1.00 92.75 114 ASP A CA 1
ATOM 855 C C . ASP A 1 114 ? -1.659 6.667 -7.994 1.00 92.75 114 ASP A C 1
ATOM 857 O O . ASP A 1 114 ? -1.456 7.886 -7.979 1.00 92.75 114 ASP A O 1
ATOM 861 N N . PHE A 1 115 ? -1.537 5.924 -6.890 1.00 90.62 115 PHE A N 1
ATOM 862 C CA . PHE A 1 115 ? -1.095 6.469 -5.607 1.00 90.62 115 PHE A CA 1
ATOM 863 C C . PHE A 1 115 ? 0.307 7.075 -5.703 1.00 90.62 115 PHE A C 1
ATOM 865 O O . PHE A 1 115 ? 0.504 8.211 -5.274 1.00 90.62 115 PHE A O 1
ATOM 872 N N . ALA A 1 116 ? 1.266 6.361 -6.299 1.00 91.31 116 ALA A N 1
ATOM 873 C CA . ALA A 1 116 ? 2.641 6.828 -6.452 1.00 91.31 116 ALA A CA 1
ATOM 874 C C . ALA A 1 116 ? 2.725 8.103 -7.304 1.00 91.31 116 ALA A C 1
ATOM 876 O O . ALA A 1 116 ? 3.482 9.020 -6.984 1.00 91.31 116 ALA A O 1
ATOM 877 N N . ARG A 1 117 ? 1.905 8.197 -8.360 1.00 93.56 117 ARG A N 1
ATOM 878 C CA . ARG A 1 117 ? 1.795 9.400 -9.201 1.00 93.56 117 ARG A CA 1
ATOM 879 C C . ARG A 1 117 ? 1.209 10.590 -8.444 1.00 93.56 117 ARG A C 1
ATOM 881 O O . ARG A 1 117 ? 1.634 11.717 -8.677 1.00 93.56 117 ARG A O 1
ATOM 888 N N . ARG A 1 118 ? 0.239 10.351 -7.556 1.00 96.31 118 ARG A N 1
ATOM 889 C CA . ARG A 1 118 ? -0.411 11.396 -6.746 1.00 96.31 118 ARG A CA 1
ATOM 890 C C . ARG A 1 118 ? 0.423 11.814 -5.535 1.00 96.31 118 ARG A C 1
ATOM 892 O O . ARG A 1 118 ? 0.368 12.971 -5.138 1.00 96.31 118 ARG A O 1
ATOM 899 N N . ASN A 1 119 ? 1.204 10.895 -4.969 1.00 95.12 119 ASN A N 1
ATOM 900 C CA . ASN A 1 119 ? 1.959 11.085 -3.731 1.00 95.12 119 ASN A CA 1
ATOM 901 C C . ASN A 1 119 ? 3.432 10.660 -3.891 1.00 95.12 119 ASN A C 1
ATOM 903 O O . ASN A 1 119 ? 3.888 9.733 -3.212 1.00 95.12 119 ASN A O 1
ATOM 907 N N . PRO A 1 120 ? 4.218 11.342 -4.747 1.00 92.69 120 PRO A N 1
ATOM 908 C CA . PRO A 1 120 ? 5.589 10.933 -5.053 1.00 92.69 120 PRO A CA 1
ATOM 909 C C . PRO A 1 120 ? 6.500 10.921 -3.817 1.00 92.69 120 PRO A C 1
ATOM 911 O O . PRO A 1 120 ? 7.333 10.030 -3.681 1.00 92.69 120 PRO A O 1
ATOM 914 N N . MET A 1 121 ? 6.314 11.853 -2.875 1.00 97.00 121 MET A N 1
ATOM 915 C CA . MET A 1 121 ? 7.108 11.896 -1.638 1.00 97.00 121 MET A CA 1
ATOM 916 C C . MET A 1 121 ? 6.839 10.698 -0.721 1.00 97.0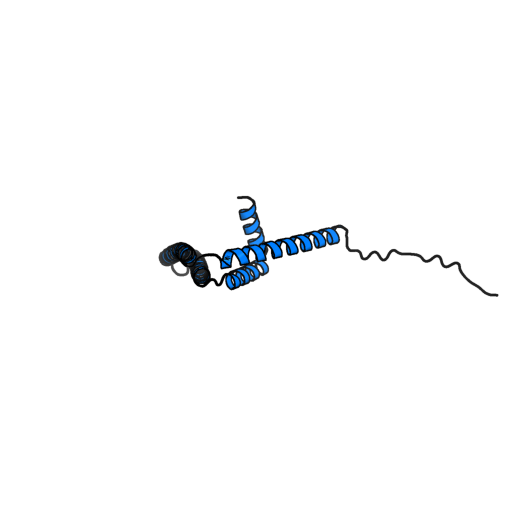0 121 MET A C 1
ATOM 918 O O . MET A 1 121 ? 7.780 10.138 -0.167 1.00 97.00 121 MET A O 1
ATOM 922 N N . ALA A 1 122 ? 5.576 10.280 -0.585 1.00 93.38 122 ALA A N 1
ATOM 923 C CA . ALA A 1 122 ? 5.220 9.114 0.223 1.00 93.38 122 ALA A CA 1
ATOM 924 C C . ALA A 1 122 ? 5.777 7.826 -0.399 1.00 93.38 122 ALA A C 1
ATOM 926 O O . ALA A 1 122 ? 6.334 6.993 0.311 1.00 93.38 122 ALA A O 1
ATOM 927 N N . TYR A 1 123 ? 5.693 7.702 -1.728 1.00 90.88 123 TYR A N 1
ATOM 928 C CA . TYR A 1 123 ? 6.259 6.569 -2.457 1.00 90.88 123 TYR A CA 1
ATOM 929 C C . TYR A 1 123 ? 7.781 6.474 -2.288 1.00 90.88 123 TYR A C 1
ATOM 931 O O . TYR A 1 123 ? 8.296 5.410 -1.958 1.00 90.88 123 TYR A O 1
ATOM 939 N N . LEU A 1 124 ? 8.504 7.589 -2.446 1.00 92.75 124 LEU A N 1
ATOM 940 C CA . LEU A 1 124 ? 9.958 7.625 -2.252 1.00 92.75 124 LEU A CA 1
ATOM 941 C C . LEU A 1 124 ? 10.358 7.348 -0.797 1.00 92.75 124 LEU A C 1
ATOM 943 O O . LEU A 1 124 ? 11.312 6.612 -0.564 1.00 92.75 124 LEU A O 1
ATOM 947 N N . GLY A 1 125 ? 9.620 7.893 0.175 1.00 93.81 125 GLY A N 1
ATOM 948 C CA . GLY A 1 125 ? 9.854 7.630 1.596 1.00 93.81 125 GLY A CA 1
ATOM 949 C C . GLY A 1 125 ? 9.654 6.157 1.955 1.00 93.81 125 GLY A C 1
ATOM 950 O O . GLY A 1 125 ? 10.513 5.563 2.599 1.00 93.81 125 GLY A O 1
ATOM 951 N N . GLY A 1 126 ? 8.568 5.544 1.479 1.00 92.44 126 GLY A N 1
ATOM 952 C CA . GLY A 1 126 ? 8.306 4.116 1.674 1.00 92.44 126 GLY A CA 1
ATOM 953 C C . GLY A 1 126 ? 9.349 3.228 0.995 1.00 92.44 126 GLY A C 1
ATOM 954 O O . GLY A 1 126 ? 9.876 2.315 1.622 1.00 92.44 126 GLY A O 1
ATOM 955 N N . ALA A 1 127 ? 9.710 3.530 -0.255 1.00 90.12 127 ALA A N 1
ATOM 956 C CA . ALA A 1 127 ? 10.741 2.789 -0.982 1.00 90.12 127 ALA A CA 1
ATOM 957 C C . ALA A 1 127 ? 12.114 2.881 -0.300 1.00 90.12 127 ALA A C 1
ATOM 959 O O . ALA A 1 127 ? 12.834 1.888 -0.245 1.00 90.12 127 ALA A O 1
ATOM 960 N N . ALA A 1 128 ? 12.467 4.045 0.253 1.00 93.06 128 ALA A N 1
ATOM 961 C CA . ALA A 1 128 ? 13.689 4.198 1.033 1.00 93.06 128 ALA A CA 1
ATOM 962 C C . ALA A 1 128 ? 13.658 3.322 2.296 1.00 93.06 128 ALA A C 1
ATOM 964 O O . ALA A 1 128 ? 14.603 2.577 2.529 1.00 93.06 128 ALA A O 1
ATOM 965 N N . LEU A 1 129 ? 12.569 3.350 3.073 1.00 94.19 129 LEU A N 1
ATOM 966 C CA . LEU A 1 129 ? 12.431 2.514 4.274 1.00 94.19 129 LEU A CA 1
ATOM 967 C C . LEU A 1 129 ? 12.546 1.016 3.956 1.00 94.19 129 LEU A C 1
ATOM 969 O O . LEU A 1 129 ? 13.220 0.295 4.681 1.00 94.19 129 LEU A O 1
ATOM 973 N N . LEU A 1 130 ? 11.943 0.565 2.854 1.00 89.25 130 LEU A N 1
ATOM 974 C CA . LEU A 1 130 ? 12.029 -0.825 2.395 1.00 89.25 130 LEU A CA 1
ATOM 975 C C . LEU A 1 130 ? 13.418 -1.204 1.859 1.00 89.25 130 LEU A C 1
ATOM 977 O O . LEU A 1 130 ? 13.788 -2.368 1.914 1.00 89.25 130 LEU A O 1
ATOM 981 N N . GLY A 1 131 ? 14.168 -0.247 1.304 1.00 76.12 131 GLY A N 1
ATOM 982 C CA . GLY A 1 131 ? 15.506 -0.478 0.752 1.00 76.12 131 GLY A CA 1
ATOM 983 C C . GLY A 1 131 ? 16.647 -0.396 1.772 1.00 76.12 131 GLY A C 1
ATOM 984 O O . GLY A 1 131 ? 17.750 -0.841 1.464 1.00 76.12 131 GLY A O 1
ATOM 985 N N . PHE A 1 132 ? 16.404 0.186 2.952 1.00 78.00 132 PHE A N 1
ATOM 986 C CA . PHE A 1 132 ? 17.395 0.335 4.028 1.00 78.00 132 PHE A CA 1
ATOM 987 C C . PHE A 1 132 ? 17.178 -0.604 5.227 1.00 78.00 132 PHE A C 1
ATOM 989 O O . PHE A 1 132 ? 18.044 -0.638 6.103 1.00 78.00 132 PHE A O 1
ATOM 996 N N . ALA A 1 133 ? 16.049 -1.317 5.288 1.00 52.66 133 ALA A N 1
ATOM 997 C CA . ALA A 1 133 ? 15.766 -2.337 6.302 1.00 52.66 133 ALA A CA 1
ATOM 998 C C . ALA A 1 133 ? 16.336 -3.712 5.920 1.00 52.66 133 ALA A C 1
ATOM 1000 O O . ALA A 1 133 ? 16.418 -4.008 4.706 1.00 52.66 133 ALA A O 1
#

Foldseek 3Di:
DDDDDPPPPPCPPPPPPPDPVNVVVVVVVVVVVVVVVVVVVVVVVVLVVDDLVNLLVVLVVLLVQLVVLQVVLVPDDPPDPSSVVSPVSSVVSNVVSVCSNVVVVVVVVVVVVVVCVVCVPVVVVVVVVVVVD

Secondary structure (DSSP, 8-state):
-------------------HHHHHHHHHHHHHHHHHHHHHHHHHHHHHT--HHHHHHHHHHHHHHHHHHHHHHHTSPTT-HHHHHHHHHHHHHHHHHHHHHHT-HHHHHHHHHHHHHH-HHHHHHHHHHHHH-